Protein AF-A0A953LPZ4-F1 (afdb_monomer_lite)

pLDDT: mean 80.34, std 17.91, range [42.53, 96.94]

Foldseek 3Di:
DCVVVVCVDDPVSQLVDPPHPNVVPDDQVCVVPPPDAAEFEFEPQEPSDPDRVSSDDPPHHYHYDYPAYPVCCVPPPLNVVQVVCVVVVHDRPPPPPPVVVVVVVVVVVVVVVVVVD

Radius of gyration: 18.47 Å; chains: 1; bounding box: 42×17×60 Å

Secondary structure (DSSP, 8-state):
--TTTGGGTSHHHHHSSTT-HHHHTSPPHHHHSTT---EEEEETT-SSS-SGGGGPPTTSEEEEESS--TTHHHH-HHHHHHHHHHHTT----TTHHHHHHHHHHHHHHHHHHHT--

Structure (mmCIF, N/CA/C/O backbone):
data_AF-A0A953LPZ4-F1
#
_entry.id   AF-A0A953LPZ4-F1
#
loop_
_atom_site.group_PDB
_atom_site.id
_atom_site.type_symbol
_atom_site.label_atom_id
_atom_site.label_alt_id
_atom_site.label_comp_id
_atom_site.label_asym_id
_atom_site.label_entity_id
_atom_site.label_seq_id
_atom_site.pdbx_PDB_ins_code
_atom_site.Cartn_x
_atom_site.Cartn_y
_atom_site.Cartn_z
_atom_site.occupancy
_atom_site.B_iso_or_equiv
_atom_site.auth_seq_id
_atom_site.auth_comp_id
_atom_site.auth_asym_id
_atom_site.auth_atom_id
_atom_site.pdbx_PDB_model_num
ATOM 1 N N . THR A 1 1 ? 23.346 -0.758 -22.464 1.00 47.22 1 THR A N 1
ATOM 2 C CA . THR A 1 1 ? 23.365 -1.355 -21.104 1.00 47.22 1 THR A CA 1
ATOM 3 C C . THR A 1 1 ? 23.651 -0.352 -19.978 1.00 47.22 1 THR A C 1
ATOM 5 O O . THR A 1 1 ? 23.809 -0.774 -18.844 1.00 47.22 1 THR A O 1
ATOM 8 N N . ALA A 1 2 ? 23.685 0.967 -20.236 1.00 51.38 2 ALA A N 1
ATOM 9 C CA . ALA A 1 2 ? 23.965 1.993 -19.215 1.00 51.38 2 ALA A CA 1
ATOM 10 C C . ALA A 1 2 ? 22.699 2.596 -18.563 1.00 51.38 2 ALA A C 1
ATOM 12 O O . ALA A 1 2 ? 22.755 3.048 -17.424 1.00 51.38 2 ALA A O 1
ATOM 13 N N . LEU A 1 3 ? 21.541 2.537 -19.238 1.00 46.62 3 LEU A N 1
ATOM 14 C CA . LEU A 1 3 ? 20.278 3.101 -18.734 1.00 46.62 3 LEU A CA 1
ATOM 15 C C . LEU A 1 3 ? 19.748 2.411 -17.461 1.00 46.62 3 LEU A C 1
ATOM 17 O O . LEU A 1 3 ? 19.141 3.070 -16.626 1.00 46.62 3 LEU A O 1
ATOM 21 N N . LEU A 1 4 ? 20.027 1.116 -17.267 1.00 51.72 4 LEU A N 1
ATOM 22 C CA . LEU A 1 4 ? 19.645 0.396 -16.041 1.00 51.72 4 LEU A CA 1
ATOM 23 C C . LEU A 1 4 ? 20.582 0.665 -14.849 1.00 51.72 4 LEU A C 1
ATOM 25 O O . LEU A 1 4 ? 20.216 0.387 -13.710 1.00 51.72 4 LEU A O 1
ATOM 29 N N . GLY A 1 5 ? 21.790 1.189 -15.085 1.00 45.94 5 GLY A N 1
ATOM 30 C CA . GLY A 1 5 ? 22.778 1.413 -14.025 1.00 45.94 5 GLY A CA 1
ATOM 31 C C . GLY A 1 5 ? 22.382 2.547 -13.080 1.00 45.94 5 GLY A C 1
ATOM 32 O O . GLY A 1 5 ? 22.582 2.443 -11.872 1.00 45.94 5 GLY A O 1
ATOM 33 N N . TRP A 1 6 ? 21.755 3.608 -13.597 1.00 48.59 6 TRP A N 1
ATOM 34 C CA . TRP A 1 6 ? 21.416 4.782 -12.785 1.00 48.59 6 TRP A CA 1
ATOM 35 C C . TRP A 1 6 ? 20.355 4.495 -11.714 1.00 48.59 6 TRP A C 1
ATOM 37 O O . TRP A 1 6 ? 20.471 5.002 -10.597 1.00 48.59 6 TRP A O 1
ATOM 47 N N . PHE A 1 7 ? 19.399 3.605 -12.008 1.00 53.19 7 PHE A N 1
ATOM 48 C CA . PHE A 1 7 ? 18.410 3.127 -11.034 1.00 53.19 7 PHE A CA 1
ATOM 49 C C . PHE A 1 7 ? 19.055 2.436 -9.824 1.00 53.19 7 PHE A C 1
ATOM 51 O O . PHE A 1 7 ? 18.509 2.474 -8.727 1.00 53.19 7 PHE A O 1
ATOM 58 N N . ARG A 1 8 ? 20.242 1.833 -9.984 1.00 52.34 8 ARG A N 1
ATOM 59 C CA . ARG A 1 8 ? 20.867 1.001 -8.945 1.00 52.34 8 ARG A CA 1
ATOM 60 C C . ARG A 1 8 ? 21.794 1.759 -7.986 1.00 52.34 8 ARG A C 1
ATOM 62 O O . ARG A 1 8 ? 22.276 1.166 -7.023 1.00 52.34 8 ARG A O 1
ATOM 69 N N . HIS A 1 9 ? 22.073 3.043 -8.227 1.00 58.34 9 HIS A N 1
ATOM 70 C CA . HIS A 1 9 ? 23.171 3.747 -7.541 1.00 58.34 9 HIS A CA 1
ATOM 71 C C . HIS A 1 9 ? 22.783 5.019 -6.777 1.00 58.34 9 HIS A C 1
ATOM 73 O O . HIS A 1 9 ? 23.589 5.501 -5.970 1.00 58.34 9 HIS A O 1
ATOM 79 N N . GLY A 1 10 ? 21.560 5.527 -6.950 1.00 69.50 10 GLY A N 1
ATOM 80 C CA . GLY A 1 10 ? 21.066 6.650 -6.151 1.00 69.50 10 GLY A CA 1
ATOM 81 C C . GLY A 1 10 ? 20.986 6.287 -4.657 1.00 69.50 10 GLY A C 1
ATOM 82 O O . GLY A 1 10 ? 20.578 5.170 -4.330 1.00 69.50 10 GLY A O 1
ATOM 83 N N . PRO A 1 11 ? 21.376 7.186 -3.734 1.00 74.31 11 PRO A N 1
ATOM 84 C CA . PRO A 1 11 ? 21.360 6.909 -2.294 1.00 74.31 11 PRO A CA 1
ATOM 85 C C . PRO A 1 11 ? 19.966 6.506 -1.785 1.00 74.31 11 PRO A C 1
ATOM 87 O O . PRO A 1 11 ? 19.868 5.591 -0.975 1.00 74.31 11 PRO A O 1
ATOM 90 N N . VAL A 1 12 ? 18.900 7.087 -2.347 1.00 79.50 12 VAL A N 1
ATOM 91 C CA . VAL A 1 12 ? 17.502 6.752 -2.021 1.00 79.50 12 VAL A CA 1
ATOM 92 C C . VAL A 1 12 ? 17.153 5.302 -2.378 1.00 79.50 12 VAL A C 1
ATOM 94 O O . VAL A 1 12 ? 16.550 4.592 -1.583 1.00 79.50 12 VAL A O 1
ATOM 97 N N . TYR A 1 13 ? 17.576 4.809 -3.543 1.00 79.75 13 TYR A N 1
ATOM 98 C CA . TYR A 1 13 ? 17.283 3.428 -3.945 1.00 79.75 13 TYR A CA 1
ATOM 99 C C . TYR A 1 13 ? 18.013 2.402 -3.070 1.00 79.75 13 TYR A C 1
ATOM 101 O O . TYR A 1 13 ? 17.500 1.311 -2.843 1.00 79.75 13 TYR A O 1
ATOM 109 N N . ARG A 1 14 ? 19.191 2.755 -2.533 1.00 83.31 14 ARG A N 1
ATOM 110 C CA . ARG A 1 14 ? 19.921 1.896 -1.587 1.00 83.31 14 ARG A CA 1
ATOM 111 C C . ARG A 1 14 ? 19.234 1.815 -0.229 1.00 83.31 14 ARG A C 1
ATOM 113 O O . ARG A 1 14 ? 19.182 0.732 0.344 1.00 83.31 14 ARG A O 1
ATOM 120 N N . THR A 1 15 ? 18.684 2.921 0.272 1.00 89.56 15 THR A N 1
ATOM 121 C CA . THR A 1 15 ? 17.948 2.914 1.545 1.00 89.56 15 THR A CA 1
ATOM 122 C C . THR A 1 15 ? 16.584 2.249 1.418 1.00 89.56 15 THR A C 1
ATOM 124 O O . THR A 1 15 ? 16.139 1.638 2.376 1.00 89.56 15 THR A O 1
ATOM 127 N N . MET A 1 16 ? 15.944 2.304 0.249 1.00 89.75 16 MET A N 1
ATOM 128 C CA . MET A 1 16 ? 14.648 1.652 -0.001 1.00 89.75 16 MET A CA 1
ATOM 129 C C . MET A 1 16 ? 14.776 0.192 -0.465 1.00 89.75 16 MET A C 1
ATOM 131 O O . MET A 1 16 ? 13.771 -0.491 -0.647 1.00 89.75 16 MET A O 1
ATOM 135 N N . GLY A 1 17 ? 16.002 -0.298 -0.671 1.00 89.50 17 GLY A N 1
ATOM 136 C CA . GLY A 1 17 ? 16.250 -1.693 -1.011 1.00 89.50 17 GLY A CA 1
ATOM 137 C C . GLY A 1 17 ? 15.798 -2.628 0.108 1.00 89.50 17 GLY A C 1
ATOM 138 O O . GLY A 1 17 ? 15.958 -2.319 1.290 1.00 89.50 17 GLY A O 1
ATOM 139 N N . ARG A 1 18 ? 15.259 -3.791 -0.273 1.00 86.50 18 ARG A N 1
ATOM 140 C CA . ARG A 1 18 ? 14.874 -4.842 0.674 1.00 86.50 18 ARG A CA 1
ATOM 141 C C . ARG A 1 18 ? 16.027 -5.126 1.637 1.00 86.50 18 ARG A C 1
ATOM 143 O O . ARG A 1 18 ? 17.174 -5.243 1.209 1.00 86.50 18 ARG A O 1
ATOM 150 N N . ASP A 1 19 ? 15.698 -5.244 2.920 1.00 86.69 19 ASP A N 1
ATOM 151 C CA . ASP A 1 19 ? 16.649 -5.564 3.984 1.00 86.69 19 ASP A CA 1
ATOM 152 C C . ASP A 1 19 ? 17.777 -4.531 4.200 1.00 86.69 19 ASP A C 1
ATOM 154 O O . ASP A 1 19 ? 18.782 -4.846 4.843 1.00 86.69 19 ASP A O 1
ATOM 158 N N . SER A 1 20 ? 17.628 -3.295 3.706 1.00 92.12 20 SER A N 1
ATOM 159 C CA . SER A 1 20 ? 18.578 -2.219 4.002 1.00 92.12 20 SER A CA 1
ATOM 160 C C . SER A 1 20 ? 18.651 -1.934 5.509 1.00 92.12 20 SER A C 1
ATOM 162 O O . SER A 1 20 ? 17.670 -2.086 6.241 1.00 92.12 20 SER A O 1
ATOM 164 N N . GLU A 1 21 ? 19.810 -1.470 5.985 1.00 93.38 21 GLU A N 1
ATOM 165 C CA . GLU A 1 21 ? 19.976 -1.064 7.391 1.00 93.38 21 GLU A CA 1
ATOM 166 C C . GLU A 1 21 ? 18.973 0.017 7.796 1.00 93.38 21 GLU A C 1
ATOM 168 O O . GLU A 1 21 ? 18.449 -0.006 8.906 1.00 93.38 21 GLU A O 1
ATOM 173 N N . TYR A 1 22 ? 18.658 0.921 6.865 1.00 92.69 22 TYR A N 1
ATOM 174 C CA . TYR A 1 22 ? 17.660 1.957 7.073 1.00 92.69 22 TYR A CA 1
ATOM 175 C C . TYR A 1 22 ? 16.269 1.365 7.340 1.00 92.69 22 TYR A C 1
ATOM 177 O O . TYR A 1 22 ? 15.668 1.695 8.358 1.00 92.69 22 TYR A O 1
ATOM 185 N N . LEU A 1 23 ? 15.775 0.459 6.482 1.00 92.06 23 LEU A N 1
ATOM 186 C CA . LEU A 1 23 ? 14.452 -0.153 6.664 1.00 92.06 23 LEU A CA 1
ATOM 187 C C . LEU A 1 23 ? 14.393 -1.048 7.906 1.00 92.06 23 LEU A C 1
ATOM 189 O O . LEU A 1 23 ? 13.388 -1.036 8.610 1.00 92.06 23 LEU A O 1
ATOM 193 N N . ARG A 1 24 ? 15.469 -1.784 8.215 1.00 91.94 24 ARG A N 1
ATOM 194 C CA . ARG A 1 24 ? 15.552 -2.602 9.440 1.00 91.94 24 ARG A CA 1
ATOM 195 C C . ARG A 1 24 ? 15.541 -1.767 10.721 1.00 91.94 24 ARG A C 1
ATOM 197 O O . ARG A 1 24 ? 15.147 -2.275 11.764 1.00 91.94 24 ARG A O 1
ATOM 204 N N . GLY A 1 25 ? 15.997 -0.518 10.647 1.00 93.19 25 GLY A N 1
ATOM 205 C CA . GLY A 1 25 ? 15.986 0.421 11.765 1.00 93.19 25 GLY A CA 1
ATOM 206 C C . GLY A 1 25 ? 14.645 1.125 11.982 1.00 93.19 25 GLY A C 1
ATOM 207 O O . GLY A 1 25 ? 14.511 1.854 12.965 1.00 93.19 25 GLY A O 1
ATOM 208 N N . LEU A 1 26 ? 13.662 0.947 11.090 1.00 92.06 26 LEU A N 1
ATOM 209 C CA . LEU A 1 26 ? 12.349 1.564 11.255 1.00 92.06 26 LEU A CA 1
ATOM 210 C C . LEU A 1 26 ? 11.576 0.895 12.403 1.00 92.06 26 LEU A C 1
ATOM 212 O O . LEU A 1 26 ? 11.561 -0.333 12.507 1.00 92.06 26 LEU A O 1
ATOM 216 N N . PRO A 1 27 ? 10.896 1.677 13.258 1.00 93.75 27 PRO A N 1
ATOM 217 C CA . PRO A 1 27 ? 10.015 1.111 14.267 1.00 93.75 27 PRO A CA 1
ATOM 218 C C . PRO A 1 27 ? 8.811 0.434 13.604 1.00 93.75 27 PRO A C 1
ATOM 220 O O . PRO A 1 27 ? 8.339 0.855 12.545 1.00 93.75 27 PRO A O 1
ATOM 223 N N . ALA A 1 28 ? 8.271 -0.592 14.260 1.00 90.69 28 ALA A N 1
ATOM 224 C CA . ALA A 1 28 ? 7.017 -1.203 13.836 1.00 90.69 28 ALA A CA 1
ATOM 225 C C . ALA A 1 28 ? 5.890 -0.156 13.806 1.00 90.69 28 ALA A C 1
ATOM 227 O O . ALA A 1 28 ? 5.766 0.652 14.730 1.00 90.69 28 ALA A O 1
ATOM 228 N N . LEU A 1 29 ? 5.025 -0.201 12.787 1.00 90.06 29 LEU A N 1
ATOM 229 C CA . LEU A 1 29 ? 3.931 0.768 12.646 1.00 90.06 29 LEU A CA 1
ATOM 230 C C . LEU A 1 29 ? 2.999 0.772 13.868 1.00 90.06 29 LEU A C 1
ATOM 232 O O . LEU A 1 29 ? 2.582 1.836 14.314 1.00 90.06 29 LEU A O 1
ATOM 236 N N . ALA A 1 30 ? 2.750 -0.397 14.465 1.00 90.19 30 ALA A N 1
ATOM 237 C CA . ALA A 1 30 ? 1.947 -0.528 15.682 1.00 90.19 30 ALA A CA 1
ATOM 238 C C . ALA A 1 30 ? 2.527 0.241 16.886 1.00 90.19 30 ALA A C 1
ATOM 240 O O . ALA A 1 30 ? 1.774 0.664 17.758 1.00 90.19 30 ALA A O 1
ATOM 241 N N . ALA A 1 31 ? 3.849 0.449 16.934 1.00 91.75 31 ALA A N 1
ATOM 242 C CA . ALA A 1 31 ? 4.480 1.268 17.968 1.00 91.75 31 ALA A CA 1
ATOM 243 C C . ALA A 1 31 ? 4.313 2.774 17.702 1.00 91.75 31 ALA A C 1
ATOM 245 O O . ALA A 1 31 ? 4.283 3.560 18.645 1.00 91.75 31 ALA A O 1
ATOM 246 N N . LEU A 1 32 ? 4.201 3.178 16.432 1.00 92.12 32 LEU A N 1
ATOM 247 C CA . LEU A 1 32 ? 4.001 4.574 16.030 1.00 92.12 32 LEU A CA 1
ATOM 248 C C . LEU A 1 32 ? 2.536 5.017 16.123 1.00 92.12 32 LEU A C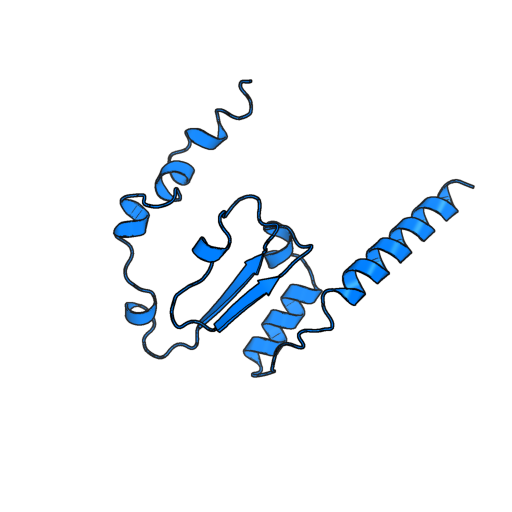 1
ATOM 250 O O . LEU A 1 32 ? 2.263 6.171 16.442 1.00 92.12 32 LEU A O 1
ATOM 254 N N . ALA A 1 33 ? 1.606 4.112 15.824 1.00 90.50 33 ALA A N 1
ATOM 255 C CA . ALA A 1 33 ? 0.173 4.377 15.778 1.00 90.50 33 ALA A CA 1
ATOM 256 C C . ALA A 1 33 ? -0.597 3.269 16.521 1.00 90.50 33 ALA A C 1
ATOM 258 O O . ALA A 1 33 ? -1.260 2.438 15.894 1.00 90.50 33 ALA A O 1
ATOM 259 N N . PRO A 1 34 ? -0.489 3.210 17.861 1.00 90.44 34 PRO A N 1
ATOM 260 C CA . PRO A 1 34 ? -1.153 2.177 18.642 1.00 90.44 34 PRO A CA 1
ATOM 261 C C . PRO A 1 34 ? -2.676 2.281 18.496 1.00 90.44 34 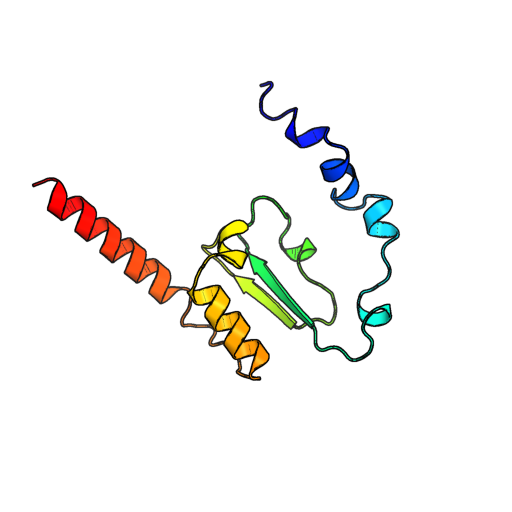PRO A C 1
ATOM 263 O O . PRO A 1 34 ? -3.256 3.350 18.670 1.00 90.44 34 PRO A O 1
ATOM 266 N N . GLY A 1 35 ? -3.321 1.155 18.183 1.00 88.50 35 GLY A N 1
ATOM 267 C CA . GLY A 1 35 ? -4.776 1.066 18.019 1.00 88.50 35 GLY A CA 1
ATOM 268 C C . GLY A 1 35 ? -5.316 1.566 16.676 1.00 88.50 35 GLY A C 1
ATOM 269 O O . GLY A 1 35 ? -6.527 1.536 16.482 1.00 88.50 35 GLY A O 1
ATOM 270 N N . ALA A 1 36 ? -4.458 2.004 15.750 1.00 91.19 36 ALA A N 1
ATOM 271 C CA . ALA A 1 36 ? -4.896 2.362 14.407 1.00 91.19 36 ALA A CA 1
ATOM 272 C C . ALA A 1 36 ? -5.293 1.115 13.604 1.00 91.19 36 ALA A C 1
ATOM 274 O O . ALA A 1 36 ? -4.557 0.126 13.563 1.00 91.19 36 ALA A O 1
ATOM 275 N N . GLU A 1 37 ? -6.427 1.190 12.912 1.00 91.56 37 GLU A N 1
ATOM 276 C CA . GLU A 1 37 ? -6.785 0.210 11.893 1.00 91.56 37 GLU A CA 1
ATOM 277 C C . GLU A 1 37 ? -5.970 0.480 10.630 1.00 91.56 37 GLU A C 1
ATOM 279 O O . GLU A 1 37 ? -6.035 1.556 10.035 1.00 91.56 37 GLU A O 1
ATOM 284 N N . VAL A 1 38 ? -5.164 -0.500 10.225 1.00 93.50 38 VAL A N 1
ATOM 285 C CA . VAL A 1 38 ? -4.267 -0.365 9.077 1.00 93.50 38 VAL A CA 1
ATOM 286 C C . VAL A 1 38 ? -4.782 -1.222 7.935 1.00 93.50 38 VAL A C 1
ATOM 288 O O . VAL A 1 38 ? -5.003 -2.420 8.100 1.00 93.50 38 VAL A O 1
ATOM 291 N N . THR A 1 39 ? -4.904 -0.618 6.754 1.00 94.56 39 THR A N 1
ATOM 292 C CA . THR A 1 39 ? -5.109 -1.335 5.494 1.00 94.56 39 THR A CA 1
ATOM 293 C C . THR A 1 39 ? -3.916 -1.098 4.575 1.00 94.56 39 THR A C 1
ATOM 295 O O . THR A 1 39 ? -3.500 0.037 4.367 1.00 94.56 39 THR A O 1
ATOM 298 N N . THR A 1 40 ? -3.372 -2.172 4.008 1.00 95.56 40 THR A N 1
ATOM 299 C CA . THR A 1 40 ? -2.337 -2.126 2.969 1.00 95.56 40 THR A CA 1
ATOM 300 C C . THR A 1 40 ? -2.940 -2.556 1.640 1.00 95.56 40 THR A C 1
ATOM 302 O O . THR A 1 40 ? -3.511 -3.643 1.532 1.00 95.56 40 THR A O 1
ATOM 305 N N . ILE A 1 41 ? -2.823 -1.694 0.632 1.00 95.81 41 ILE A N 1
ATOM 306 C CA . ILE A 1 41 ? -3.276 -1.959 -0.733 1.00 95.81 41 ILE A CA 1
ATOM 307 C C . ILE A 1 41 ? -2.031 -2.083 -1.604 1.00 95.81 41 ILE A C 1
ATOM 309 O O . ILE A 1 41 ? -1.225 -1.157 -1.671 1.00 95.81 41 ILE A O 1
ATOM 313 N N . ALA A 1 42 ? -1.870 -3.229 -2.252 1.00 96.94 42 ALA A N 1
ATOM 314 C CA . ALA A 1 42 ? -0.724 -3.535 -3.095 1.00 96.94 42 ALA A CA 1
ATOM 315 C C . ALA A 1 42 ? -1.184 -4.032 -4.465 1.00 96.94 42 ALA A C 1
ATOM 317 O O . ALA A 1 42 ? -2.328 -4.460 -4.629 1.00 96.94 42 ALA A O 1
ATOM 318 N N . SER A 1 43 ? -0.283 -4.019 -5.446 1.00 96.38 43 SER A N 1
ATOM 319 C CA . SER A 1 43 ? -0.545 -4.604 -6.758 1.00 96.38 43 SER A CA 1
ATOM 320 C C . SER A 1 43 ? 0.365 -5.789 -7.049 1.00 96.38 43 SER A C 1
ATOM 322 O O . SER A 1 43 ? 1.576 -5.725 -6.846 1.00 96.38 43 SER A O 1
ATOM 324 N N . ALA A 1 44 ? -0.213 -6.850 -7.612 1.00 95.69 44 ALA A N 1
ATOM 325 C CA . ALA A 1 44 ? 0.529 -7.971 -8.178 1.00 95.69 44 ALA A CA 1
ATOM 326 C C . ALA A 1 44 ? 1.353 -7.580 -9.422 1.00 95.69 44 ALA A C 1
ATOM 328 O O . ALA A 1 44 ? 2.298 -8.282 -9.773 1.00 95.69 44 ALA A O 1
ATOM 329 N N . HIS A 1 45 ? 1.013 -6.467 -10.080 1.00 95.19 45 HIS A N 1
ATOM 330 C CA . HIS A 1 45 ? 1.728 -5.924 -11.241 1.00 95.19 45 HIS A CA 1
ATOM 331 C C . HIS A 1 45 ? 2.552 -4.670 -10.895 1.00 95.19 45 HIS A C 1
ATOM 333 O O . HIS A 1 45 ? 2.881 -3.869 -11.773 1.00 95.19 45 HIS A O 1
ATOM 339 N N . ASP A 1 46 ? 2.889 -4.478 -9.616 1.00 94.88 46 ASP A N 1
ATOM 340 C CA . ASP A 1 46 ? 3.843 -3.454 -9.201 1.00 94.88 46 ASP A CA 1
ATOM 341 C C . ASP A 1 46 ? 5.262 -3.823 -9.678 1.00 94.88 46 ASP A C 1
ATOM 343 O O . ASP A 1 46 ? 5.803 -4.875 -9.337 1.00 94.88 46 ASP A O 1
ATOM 347 N N . LEU A 1 47 ? 5.862 -2.952 -10.495 1.00 92.50 47 LEU A N 1
ATOM 348 C CA . LEU A 1 47 ? 7.216 -3.126 -11.034 1.00 92.50 47 LEU A CA 1
ATOM 349 C C . LEU A 1 47 ? 8.292 -2.383 -10.222 1.00 92.50 47 LEU A C 1
ATOM 351 O O . LEU A 1 47 ? 9.471 -2.458 -10.568 1.00 92.50 47 LEU A O 1
ATOM 355 N N . LEU A 1 48 ? 7.906 -1.651 -9.173 1.00 92.62 48 LEU A N 1
ATOM 356 C CA . LEU A 1 48 ? 8.805 -0.903 -8.292 1.00 92.62 48 LEU A CA 1
ATOM 357 C C . LEU A 1 48 ? 8.985 -1.595 -6.939 1.00 92.62 48 LEU A C 1
ATOM 359 O O . LEU A 1 48 ? 10.105 -1.655 -6.432 1.00 92.62 48 LEU A O 1
ATOM 363 N N . VAL A 1 49 ? 7.907 -2.135 -6.367 1.00 93.00 49 VAL A N 1
ATOM 364 C CA . VAL A 1 49 ? 7.927 -2.852 -5.086 1.00 93.00 49 VAL A CA 1
ATOM 365 C C . VAL A 1 49 ? 7.641 -4.330 -5.326 1.00 93.00 49 VAL A C 1
ATOM 367 O O . VAL A 1 49 ? 6.505 -4.733 -5.558 1.00 93.00 49 VAL A O 1
ATOM 370 N N . TYR A 1 50 ? 8.688 -5.154 -5.260 1.00 89.38 50 TYR A N 1
ATOM 371 C CA . TYR A 1 50 ? 8.601 -6.587 -5.536 1.00 89.38 50 TYR A CA 1
ATOM 372 C C . TYR A 1 50 ? 9.476 -7.411 -4.571 1.00 89.38 50 TYR A C 1
ATOM 374 O O . TYR A 1 50 ? 10.618 -7.022 -4.304 1.00 89.38 50 TYR A O 1
ATOM 382 N N . PRO A 1 51 ? 9.005 -8.579 -4.081 1.00 91.94 51 PRO A N 1
ATOM 383 C CA . PRO A 1 51 ? 7.695 -9.200 -4.336 1.00 91.94 51 PRO A CA 1
ATOM 384 C C . PRO A 1 51 ? 6.537 -8.470 -3.639 1.00 91.94 51 PRO A C 1
ATOM 386 O O . PRO A 1 51 ? 6.759 -7.802 -2.635 1.00 91.94 51 PRO A O 1
ATOM 389 N N . VAL A 1 52 ? 5.299 -8.646 -4.125 1.00 94.19 52 VAL A N 1
ATOM 390 C CA . VAL A 1 52 ? 4.085 -7.987 -3.581 1.00 94.19 52 VAL A CA 1
ATOM 391 C C . VAL A 1 52 ? 3.923 -8.166 -2.066 1.00 94.19 52 VAL A C 1
ATOM 393 O O . VAL A 1 52 ? 3.473 -7.260 -1.375 1.00 94.19 52 VAL A O 1
ATOM 396 N N . ALA A 1 53 ? 4.382 -9.299 -1.523 1.00 92.44 53 ALA A N 1
ATOM 397 C CA . ALA A 1 53 ? 4.383 -9.568 -0.088 1.00 92.44 53 ALA A CA 1
ATOM 398 C C . ALA A 1 53 ? 5.154 -8.514 0.732 1.00 92.44 53 ALA A C 1
ATOM 400 O O . ALA A 1 53 ? 4.819 -8.283 1.886 1.00 92.44 53 ALA A O 1
ATOM 401 N N . CYS A 1 54 ? 6.154 -7.843 0.148 1.00 92.69 54 CYS A N 1
ATOM 402 C CA . CYS A 1 54 ? 6.898 -6.770 0.810 1.00 92.69 54 CYS A CA 1
ATOM 403 C C . CYS A 1 54 ? 6.093 -5.469 0.965 1.00 92.69 54 CYS A C 1
ATOM 405 O O . CYS A 1 54 ? 6.498 -4.612 1.743 1.00 92.69 54 CYS A O 1
ATOM 407 N N . ALA A 1 55 ? 4.985 -5.306 0.238 1.00 94.19 55 ALA A N 1
ATOM 408 C CA . ALA A 1 55 ? 4.095 -4.153 0.364 1.00 94.19 55 ALA A CA 1
ATOM 409 C C . ALA A 1 55 ? 3.022 -4.341 1.455 1.00 94.19 55 ALA A C 1
ATOM 411 O O . ALA A 1 55 ? 2.319 -3.392 1.800 1.00 94.19 55 ALA A O 1
ATOM 412 N N . HIS A 1 56 ? 2.888 -5.554 1.998 1.00 94.94 56 HIS A N 1
ATOM 413 C CA . HIS A 1 56 ? 1.912 -5.866 3.032 1.00 94.94 56 HIS A CA 1
ATOM 414 C C . HIS A 1 56 ? 2.525 -5.825 4.430 1.00 94.94 56 HIS A C 1
ATOM 416 O O . HIS A 1 56 ? 3.652 -6.261 4.658 1.00 94.94 56 HIS A O 1
ATOM 422 N N . LEU A 1 57 ? 1.737 -5.318 5.376 1.00 92.56 57 LEU A N 1
ATOM 423 C CA . LEU A 1 57 ? 2.084 -5.283 6.789 1.00 92.56 57 LEU A CA 1
ATOM 424 C C . LEU A 1 57 ? 1.364 -6.416 7.524 1.00 92.56 57 LEU A C 1
ATOM 426 O O . LEU A 1 57 ? 0.161 -6.622 7.344 1.00 92.56 57 LEU A O 1
ATOM 430 N N . GLU A 1 58 ? 2.093 -7.145 8.363 1.00 89.50 58 GLU A N 1
ATOM 431 C CA . GLU A 1 58 ? 1.513 -8.173 9.228 1.00 89.50 58 GLU A CA 1
ATOM 432 C C . GLU A 1 58 ? 0.500 -7.559 10.209 1.00 89.50 58 GLU A C 1
ATOM 434 O O . GLU A 1 58 ? 0.735 -6.494 10.778 1.00 89.50 58 GLU A O 1
ATOM 439 N N . GL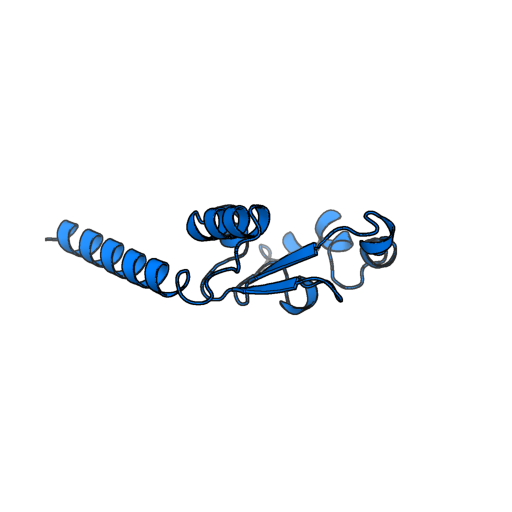Y A 1 59 ? -0.652 -8.212 10.379 1.00 89.75 59 GLY A N 1
ATOM 440 C CA . GLY A 1 59 ? -1.739 -7.736 11.244 1.00 89.75 59 GLY A CA 1
ATOM 441 C C . GLY A 1 59 ? -2.602 -6.611 10.658 1.00 89.75 59 GLY A C 1
ATOM 442 O O . GLY A 1 59 ? -3.641 -6.295 11.230 1.00 89.75 59 GLY A O 1
ATOM 443 N N . ALA A 1 60 ? -2.226 -6.035 9.514 1.00 93.50 60 ALA A N 1
ATOM 444 C CA . ALA A 1 60 ? -3.079 -5.114 8.767 1.00 93.50 60 ALA A CA 1
ATOM 445 C C . ALA A 1 60 ? -4.117 -5.873 7.924 1.00 93.50 60 ALA A C 1
ATOM 447 O O . ALA A 1 60 ? -3.911 -7.026 7.539 1.00 93.50 60 ALA A O 1
ATOM 448 N N . ARG A 1 61 ? -5.198 -5.192 7.532 1.00 93.69 61 ARG A N 1
ATOM 449 C CA . ARG A 1 61 ? -6.029 -5.630 6.407 1.00 93.69 61 ARG A CA 1
ATOM 450 C C . ARG A 1 61 ? -5.189 -5.564 5.129 1.00 93.69 61 ARG A C 1
ATOM 452 O O . ARG A 1 61 ? -4.564 -4.543 4.848 1.00 93.69 61 ARG A O 1
ATOM 459 N N . GLN A 1 62 ? -5.163 -6.636 4.345 1.00 95.25 62 GLN A N 1
ATOM 460 C CA . GLN A 1 62 ? -4.340 -6.729 3.135 1.00 95.25 62 GLN A CA 1
ATOM 461 C C . GLN A 1 62 ? -5.235 -6.868 1.904 1.00 95.25 62 GLN A C 1
ATOM 463 O O . GLN A 1 62 ? -6.071 -7.765 1.839 1.00 95.25 62 GLN A O 1
ATOM 468 N N . ILE A 1 63 ? -5.074 -5.966 0.936 1.00 95.06 63 ILE A N 1
ATOM 469 C CA . ILE A 1 63 ? -5.797 -5.986 -0.339 1.00 95.06 63 ILE A CA 1
ATOM 470 C C . ILE A 1 63 ? -4.766 -6.045 -1.461 1.00 95.06 63 ILE A C 1
ATOM 472 O O . ILE A 1 63 ? -3.980 -5.116 -1.637 1.00 95.06 63 ILE A O 1
ATOM 476 N N . THR A 1 64 ? -4.786 -7.121 -2.241 1.00 96.56 64 THR A N 1
ATOM 477 C CA . THR A 1 64 ? -3.964 -7.241 -3.448 1.00 96.56 64 THR A CA 1
ATOM 478 C C . THR A 1 64 ? -4.830 -7.030 -4.681 1.00 96.56 64 THR A C 1
ATOM 480 O O . THR A 1 64 ? -5.857 -7.683 -4.853 1.00 96.56 64 THR A O 1
ATOM 483 N N . LEU A 1 65 ? -4.402 -6.119 -5.546 1.00 94.75 65 LEU A N 1
ATOM 484 C CA . LEU A 1 65 ? -5.048 -5.804 -6.810 1.00 94.75 65 LEU A CA 1
ATOM 485 C C . LEU A 1 65 ? -4.276 -6.428 -7.974 1.00 94.75 65 LEU A C 1
ATOM 487 O O . LEU A 1 65 ? -3.063 -6.634 -7.908 1.00 94.75 65 LEU A O 1
ATOM 491 N N . VAL A 1 66 ? -4.992 -6.711 -9.056 1.00 93.88 66 VAL A N 1
ATOM 492 C CA . VAL A 1 66 ? -4.446 -7.246 -10.308 1.00 93.88 66 VAL A CA 1
ATOM 493 C C . VAL A 1 66 ? -4.804 -6.276 -11.431 1.00 93.88 66 VAL A C 1
ATOM 495 O O . VAL A 1 66 ? -5.801 -5.568 -11.351 1.00 93.88 66 VAL A O 1
ATOM 498 N N . GLY A 1 67 ? -3.967 -6.210 -12.463 1.00 92.00 67 GLY A N 1
ATOM 499 C CA . GLY A 1 67 ? -4.203 -5.367 -13.643 1.00 92.00 67 GLY A CA 1
ATOM 500 C C . GLY A 1 67 ? -3.758 -3.909 -13.499 1.00 92.00 67 GLY A C 1
ATOM 501 O O . GLY A 1 67 ? -3.787 -3.179 -14.481 1.00 92.00 67 GLY A O 1
ATOM 502 N N . ILE A 1 68 ? -3.280 -3.492 -12.322 1.00 94.25 68 ILE A N 1
ATOM 503 C CA . ILE A 1 68 ? -2.904 -2.100 -12.048 1.00 94.25 68 ILE A CA 1
ATOM 504 C C . ILE A 1 68 ? -1.406 -1.943 -11.773 1.00 94.25 68 ILE A C 1
ATOM 506 O O . ILE A 1 68 ? -0.821 -2.731 -11.044 1.00 94.25 68 ILE A O 1
ATOM 510 N N . GLY A 1 69 ? -0.750 -0.938 -12.348 1.00 95.00 69 GLY A N 1
ATOM 511 C CA . GLY A 1 69 ? 0.653 -0.640 -12.031 1.00 95.00 69 GLY A CA 1
ATOM 512 C C . GLY A 1 69 ? 0.805 0.136 -10.718 1.00 95.00 69 GLY A C 1
ATOM 513 O O . GLY A 1 69 ? -0.174 0.647 -10.178 1.00 95.00 69 GLY A O 1
ATOM 514 N N . HIS A 1 70 ? 2.047 0.306 -10.251 1.00 95.94 70 HIS A N 1
ATOM 515 C CA . HIS A 1 70 ? 2.369 1.071 -9.034 1.00 95.94 70 HIS A CA 1
ATOM 516 C C . HIS A 1 70 ? 1.696 2.451 -8.994 1.00 95.94 70 HIS A C 1
ATOM 518 O O . HIS A 1 70 ? 1.003 2.787 -8.042 1.00 95.94 70 HIS A O 1
ATOM 524 N N . LEU A 1 71 ? 1.862 3.243 -10.059 1.00 96.56 71 LEU A N 1
ATOM 525 C CA . LEU A 1 71 ? 1.278 4.585 -10.130 1.00 96.56 71 LEU A CA 1
ATOM 526 C C . LEU A 1 71 ? -0.251 4.549 -10.189 1.00 96.56 71 LEU A C 1
ATOM 528 O O . LEU A 1 71 ? -0.895 5.447 -9.658 1.00 96.56 71 LEU A O 1
ATOM 532 N N . GLY A 1 72 ? -0.826 3.492 -10.769 1.00 95.81 72 GLY A N 1
ATOM 533 C CA . GLY A 1 72 ? -2.272 3.306 -10.806 1.00 95.81 72 GLY A CA 1
ATOM 534 C C . GLY A 1 72 ? -2.878 3.176 -9.409 1.00 95.81 72 GLY A C 1
ATOM 535 O O . GLY A 1 72 ? -3.962 3.698 -9.186 1.00 95.81 72 GLY A O 1
ATOM 536 N N . LEU A 1 73 ? -2.159 2.600 -8.434 1.00 95.62 73 LEU A N 1
ATOM 537 C CA . LEU A 1 73 ? -2.614 2.564 -7.035 1.00 95.62 73 LEU A CA 1
ATOM 538 C C . LEU A 1 73 ? -2.893 3.965 -6.462 1.00 95.62 73 LEU A C 1
ATOM 540 O O . LEU A 1 73 ? -3.708 4.098 -5.555 1.00 95.62 73 LEU A O 1
ATOM 544 N N . LEU A 1 74 ? -2.223 4.999 -6.982 1.00 94.69 74 LEU A N 1
ATOM 545 C CA . LEU A 1 74 ? -2.394 6.387 -6.556 1.00 94.69 74 LEU A CA 1
ATOM 546 C C . LEU A 1 74 ? -3.373 7.166 -7.449 1.00 94.69 74 LEU A C 1
ATOM 548 O O . LEU A 1 74 ? -4.119 8.018 -6.962 1.00 94.69 74 LEU A O 1
ATOM 552 N N . THR A 1 75 ? -3.339 6.927 -8.761 1.00 95.81 75 THR A N 1
ATOM 553 C CA . THR A 1 75 ? -4.003 7.797 -9.744 1.00 95.81 75 THR A CA 1
ATOM 554 C C . THR A 1 75 ? -5.305 7.245 -10.304 1.00 95.81 75 THR A C 1
ATOM 556 O O . THR A 1 75 ? -6.094 8.020 -10.843 1.00 95.81 75 THR A O 1
ATOM 559 N N . ASP A 1 76 ? -5.548 5.939 -10.206 1.00 95.38 76 ASP A N 1
ATOM 560 C CA . ASP A 1 76 ? -6.762 5.339 -10.741 1.00 95.38 76 ASP A CA 1
ATOM 561 C C . ASP A 1 76 ? -7.978 5.711 -9.882 1.00 95.38 76 ASP A C 1
ATOM 563 O O . ASP A 1 76 ? -8.006 5.525 -8.661 1.00 95.38 76 ASP A O 1
ATOM 567 N N . ARG A 1 77 ? -9.012 6.246 -10.537 1.00 95.12 77 ARG A N 1
ATOM 568 C CA . ARG A 1 77 ? -10.218 6.741 -9.868 1.00 95.12 77 ARG A CA 1
ATOM 569 C C . ARG A 1 77 ? -10.985 5.636 -9.140 1.00 95.12 77 ARG A C 1
ATOM 571 O O . ARG A 1 77 ? -11.562 5.909 -8.092 1.00 95.12 77 ARG A O 1
ATOM 578 N N . ALA A 1 78 ? -11.014 4.415 -9.673 1.00 91.81 78 ALA A N 1
ATOM 579 C CA . ALA A 1 78 ? -11.683 3.299 -9.012 1.00 91.81 78 ALA A CA 1
ATOM 580 C C . ALA A 1 78 ? -10.955 2.923 -7.714 1.00 91.81 78 ALA A C 1
ATOM 582 O O . ALA A 1 78 ? -11.596 2.590 -6.718 1.00 91.81 78 ALA A O 1
ATOM 583 N N . ILE A 1 79 ? -9.625 3.055 -7.683 1.00 94.12 79 ILE A N 1
ATOM 584 C CA . ILE A 1 79 ? -8.848 2.841 -6.456 1.00 94.12 79 ILE A CA 1
ATOM 585 C C . ILE A 1 79 ? -9.086 3.954 -5.444 1.00 94.12 79 ILE A C 1
ATOM 587 O O . ILE A 1 79 ? -9.302 3.666 -4.270 1.00 94.12 79 ILE A O 1
ATOM 591 N N . GLN A 1 80 ? -9.123 5.208 -5.890 1.00 94.62 80 GLN A N 1
ATOM 592 C CA . GLN A 1 80 ? -9.459 6.337 -5.019 1.00 94.62 80 GLN A CA 1
ATOM 593 C C . GLN A 1 80 ? -10.852 6.181 -4.397 1.00 94.62 80 GLN A C 1
ATOM 595 O O . GLN A 1 80 ? -11.005 6.398 -3.196 1.00 94.62 80 GLN A O 1
ATOM 600 N N . GLN A 1 81 ? -11.843 5.740 -5.179 1.00 93.44 81 GLN A N 1
ATOM 601 C CA . GLN A 1 81 ? -13.181 5.449 -4.662 1.00 93.44 81 GLN A CA 1
ATOM 602 C C . GLN A 1 81 ? -13.145 4.319 -3.632 1.00 93.44 81 GLN A C 1
ATOM 604 O O . GLN A 1 81 ? -13.681 4.468 -2.542 1.00 93.44 81 GLN A O 1
ATOM 609 N N . ARG A 1 82 ? -12.430 3.228 -3.923 1.00 91.06 82 ARG A N 1
ATOM 610 C CA . ARG A 1 82 ? -12.281 2.112 -2.981 1.00 91.06 82 ARG A CA 1
ATOM 611 C C . ARG A 1 82 ? -11.635 2.541 -1.662 1.00 91.06 82 ARG A C 1
ATOM 613 O O . ARG A 1 82 ? -11.996 2.021 -0.613 1.00 91.06 82 ARG A O 1
ATOM 620 N N . VAL A 1 83 ? -10.680 3.471 -1.698 1.00 94.19 83 VAL A N 1
ATOM 621 C CA . VAL A 1 83 ? -10.084 4.055 -0.485 1.00 94.19 83 VAL A CA 1
ATOM 622 C C . VAL A 1 83 ? -11.103 4.899 0.282 1.00 94.19 83 VAL A C 1
ATOM 624 O O . VAL A 1 83 ? -11.152 4.792 1.504 1.00 94.19 83 VAL A O 1
ATOM 627 N N . ALA A 1 84 ? -11.927 5.697 -0.401 1.00 94.38 84 ALA A N 1
ATOM 628 C CA . ALA A 1 84 ? -13.001 6.451 0.246 1.00 94.38 84 ALA A CA 1
ATOM 629 C C . ALA A 1 84 ? -14.001 5.516 0.947 1.00 94.38 84 ALA A C 1
ATOM 631 O O . ALA A 1 84 ? -14.275 5.703 2.129 1.00 94.38 84 ALA A O 1
ATOM 632 N N . ASP A 1 85 ? -14.434 4.449 0.270 1.00 91.56 85 ASP A N 1
ATOM 633 C CA . ASP A 1 85 ? -15.359 3.461 0.835 1.00 91.56 85 ASP A CA 1
ATOM 634 C C . ASP A 1 85 ? -14.771 2.799 2.097 1.00 91.56 85 ASP A C 1
ATOM 636 O O . ASP A 1 85 ? -15.462 2.633 3.101 1.00 91.56 85 ASP A O 1
ATOM 640 N N . LEU A 1 86 ? -13.471 2.469 2.081 1.00 90.75 86 LEU A N 1
ATOM 641 C CA . LEU A 1 86 ? -12.765 1.918 3.244 1.00 90.75 86 LEU A CA 1
ATOM 642 C C . LEU A 1 86 ? -12.747 2.887 4.433 1.00 90.75 86 LEU A C 1
ATOM 644 O O . LEU A 1 86 ? -12.881 2.449 5.574 1.00 90.75 86 LEU A O 1
ATOM 648 N N . LEU A 1 87 ? -12.574 4.187 4.181 1.00 90.94 87 LEU A N 1
ATOM 649 C CA . LEU A 1 87 ? -12.567 5.215 5.227 1.00 90.94 87 LEU A CA 1
ATOM 650 C C . LEU A 1 87 ? -13.959 5.447 5.826 1.00 90.94 87 LEU A C 1
ATOM 652 O O . LEU A 1 87 ? -14.067 5.794 7.000 1.00 90.94 87 LEU A O 1
ATOM 656 N N . GLU A 1 88 ? -15.015 5.233 5.045 1.00 92.12 88 GLU A N 1
ATOM 657 C CA . GLU A 1 88 ? -16.407 5.315 5.499 1.00 92.12 88 GLU A CA 1
ATOM 658 C C . GLU A 1 88 ? -16.869 4.053 6.259 1.00 92.12 88 GLU A C 1
ATOM 660 O O . GLU A 1 88 ? -17.987 4.013 6.774 1.00 92.12 88 GLU A O 1
ATOM 665 N N . GLY A 1 89 ? -16.012 3.030 6.372 1.00 81.50 89 GLY A N 1
ATOM 666 C CA . GLY A 1 89 ? -16.328 1.753 7.021 1.00 81.50 89 GLY A CA 1
ATOM 667 C C . GLY A 1 89 ? -17.046 0.754 6.108 1.00 81.50 89 GLY A C 1
ATOM 668 O O . GLY A 1 89 ? -17.589 -0.242 6.587 1.00 81.50 89 GLY A O 1
ATOM 669 N N . GLY A 1 90 ? -17.061 1.006 4.797 1.00 67.62 90 GLY A N 1
ATOM 670 C CA . GLY A 1 90 ? -17.575 0.082 3.795 1.00 67.62 90 GLY A CA 1
ATOM 671 C C . GLY A 1 90 ? -16.670 -1.140 3.616 1.00 67.62 90 GLY A C 1
ATOM 672 O O . GLY A 1 90 ? -15.439 -1.053 3.603 1.00 67.62 90 GLY A O 1
ATOM 673 N N . GLU A 1 91 ? -17.284 -2.310 3.441 1.00 60.72 91 GLU A N 1
ATOM 674 C CA . GLU A 1 91 ? -16.574 -3.483 2.934 1.00 60.72 91 GLU A CA 1
ATOM 675 C C . GLU A 1 91 ? -16.219 -3.234 1.454 1.00 60.72 91 GLU A C 1
ATOM 677 O O . GLU A 1 91 ? -17.100 -2.898 0.662 1.00 60.72 91 GLU A O 1
ATOM 682 N N . PRO A 1 92 ? -14.947 -3.383 1.047 1.00 55.38 92 PRO A N 1
ATOM 683 C CA . PRO A 1 92 ? -14.526 -3.154 -0.315 1.00 55.38 92 PRO A CA 1
ATOM 684 C C . PRO A 1 92 ? -15.132 -4.245 -1.196 1.00 55.38 92 PRO A C 1
ATOM 686 O O . PRO A 1 92 ? -14.780 -5.418 -1.067 1.00 55.38 92 PRO A O 1
ATOM 689 N N . ASP A 1 93 ? -16.018 -3.852 -2.108 1.00 54.72 93 ASP A N 1
ATOM 690 C CA . ASP A 1 93 ? -16.646 -4.760 -3.064 1.00 54.72 93 ASP A CA 1
ATOM 691 C C . ASP A 1 93 ? -15.556 -5.415 -3.934 1.00 54.72 93 ASP A C 1
ATOM 693 O O . ASP A 1 93 ? -14.932 -4.789 -4.799 1.00 54.72 93 ASP A O 1
ATOM 697 N N . SER A 1 94 ? -15.267 -6.688 -3.657 1.00 51.34 94 SER A N 1
ATOM 698 C CA . SER A 1 94 ? -14.212 -7.480 -4.298 1.00 51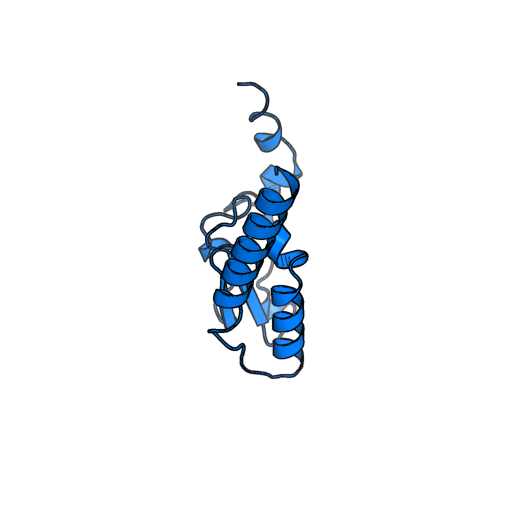.34 94 SER A CA 1
ATOM 699 C C . SER A 1 94 ? -14.378 -7.587 -5.817 1.00 51.34 94 SER A C 1
ATOM 701 O O . SER A 1 94 ? -13.416 -7.936 -6.497 1.00 51.34 94 SER A O 1
ATOM 703 N N . ALA A 1 95 ? -15.572 -7.302 -6.346 1.00 46.34 95 ALA A N 1
ATOM 704 C CA . ALA A 1 95 ? -15.963 -7.637 -7.710 1.00 46.34 95 ALA A CA 1
ATOM 705 C C . ALA A 1 95 ? -16.002 -6.453 -8.696 1.00 46.34 95 ALA A C 1
ATOM 707 O O . ALA A 1 95 ? -15.924 -6.682 -9.901 1.00 46.34 95 ALA A O 1
ATOM 708 N N . ARG A 1 96 ? -16.089 -5.193 -8.242 1.00 50.47 96 ARG A N 1
ATOM 709 C CA . ARG A 1 96 ? -16.345 -4.055 -9.159 1.00 50.47 96 ARG A CA 1
ATOM 710 C C . ARG A 1 96 ? -15.121 -3.505 -9.896 1.00 50.47 96 ARG A C 1
ATOM 712 O O . ARG A 1 96 ? -15.251 -3.025 -11.014 1.00 50.47 96 ARG A O 1
ATOM 719 N N . GLY A 1 97 ? -13.924 -3.602 -9.315 1.00 43.75 97 GLY A N 1
ATOM 720 C CA . GLY A 1 97 ? -12.728 -2.957 -9.882 1.00 43.75 97 GLY A CA 1
ATOM 721 C C . GLY A 1 97 ? -12.126 -3.640 -11.117 1.00 43.75 97 GLY A C 1
ATOM 722 O O . GLY A 1 97 ? -11.493 -2.972 -11.926 1.00 43.75 97 GLY A O 1
ATOM 723 N N . ALA A 1 98 ? -12.312 -4.955 -11.275 1.00 47.81 98 ALA A N 1
ATOM 724 C CA . ALA A 1 98 ? -11.736 -5.700 -12.399 1.00 47.81 98 ALA A CA 1
ATOM 725 C C . ALA A 1 98 ? -12.578 -5.566 -13.681 1.00 47.81 98 ALA A C 1
ATOM 727 O O . ALA A 1 98 ? -12.017 -5.358 -14.752 1.00 47.81 98 ALA A O 1
ATOM 728 N N . GLY A 1 99 ? -13.912 -5.612 -13.562 1.00 42.53 99 GLY A N 1
ATOM 729 C CA . GLY A 1 99 ? -14.819 -5.520 -14.713 1.00 42.53 99 GLY A CA 1
ATOM 730 C C . GLY A 1 99 ? -14.839 -4.133 -15.359 1.00 42.53 99 GLY A C 1
ATOM 731 O O . GLY A 1 99 ? -14.761 -4.014 -16.575 1.00 42.53 99 GLY A O 1
ATOM 732 N N . GLU A 1 100 ? -14.836 -3.062 -14.560 1.00 45.62 100 GLU A N 1
ATOM 733 C CA . GLU A 1 100 ? -14.911 -1.694 -15.096 1.00 45.62 100 GLU A CA 1
ATOM 734 C C . GLU A 1 100 ? -13.635 -1.229 -15.818 1.00 45.62 100 GLU A C 1
ATOM 736 O O . GLU A 1 100 ? -13.690 -0.290 -16.617 1.00 45.62 100 GLU A O 1
ATOM 741 N N . ALA A 1 101 ? -12.481 -1.829 -15.515 1.00 50.25 101 ALA A N 1
ATOM 742 C CA . ALA A 1 101 ? -11.224 -1.546 -16.205 1.00 50.25 101 ALA A CA 1
ATOM 743 C C . ALA A 1 101 ? -11.167 -2.252 -17.571 1.00 50.25 101 ALA A C 1
ATOM 745 O O . ALA A 1 101 ? -10.691 -1.672 -18.547 1.00 50.25 101 ALA A O 1
ATOM 746 N N . GLU A 1 102 ? -11.700 -3.473 -17.650 1.00 48.84 102 GLU A N 1
ATOM 747 C CA . GLU A 1 102 ? -11.789 -4.264 -18.880 1.00 48.84 102 GLU A CA 1
ATOM 748 C C . GLU A 1 102 ? -12.846 -3.689 -19.842 1.00 48.84 102 GLU A C 1
ATOM 750 O O . GLU A 1 102 ? -12.587 -3.537 -21.041 1.00 48.84 102 GLU A O 1
ATOM 755 N N . ASP A 1 103 ? -13.983 -3.236 -19.304 1.00 47.81 103 ASP A N 1
ATOM 756 C CA . ASP A 1 103 ? -15.027 -2.543 -20.066 1.00 47.81 103 ASP A CA 1
ATOM 757 C C . ASP A 1 103 ? -14.525 -1.201 -20.631 1.00 47.81 103 ASP A C 1
ATOM 759 O O . ASP A 1 103 ? -14.733 -0.905 -21.810 1.00 47.81 103 ASP A O 1
ATOM 763 N N . ARG A 1 104 ? -13.774 -0.416 -19.842 1.00 57.19 104 ARG A N 1
ATOM 764 C CA . ARG A 1 104 ? -13.182 0.856 -20.304 1.00 57.19 104 ARG A CA 1
ATOM 765 C C . ARG A 1 104 ? -12.067 0.669 -21.329 1.00 57.19 104 ARG A C 1
ATOM 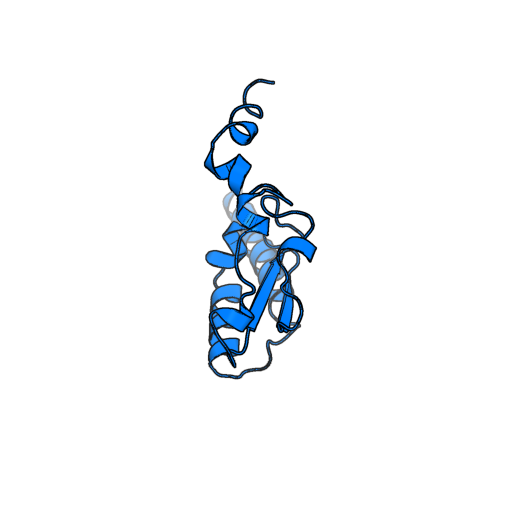767 O O . ARG A 1 104 ? -11.974 1.467 -22.262 1.00 57.19 104 ARG A O 1
ATOM 774 N N . ALA A 1 105 ? -11.237 -0.366 -21.192 1.00 56.12 105 ALA A N 1
ATOM 775 C CA . ALA A 1 105 ? -10.227 -0.700 -22.196 1.00 56.12 105 ALA A CA 1
ATOM 776 C C . ALA A 1 105 ? -10.885 -1.091 -23.531 1.00 56.12 105 ALA A C 1
ATOM 778 O O . ALA A 1 105 ? -10.466 -0.626 -24.590 1.00 56.12 105 ALA A O 1
ATOM 779 N N . THR A 1 106 ? -11.972 -1.865 -23.471 1.00 60.22 106 THR A N 1
ATOM 780 C CA . THR A 1 106 ? -12.746 -2.279 -24.649 1.00 60.22 106 THR A CA 1
ATOM 781 C C . THR A 1 106 ? -13.439 -1.092 -25.329 1.00 60.22 106 THR A C 1
ATOM 783 O O . THR A 1 106 ? -13.473 -1.010 -26.558 1.00 60.22 106 THR A O 1
ATOM 786 N N . GLU A 1 107 ? -13.959 -0.138 -24.554 1.00 59.56 107 GLU A N 1
ATOM 787 C CA . GLU A 1 107 ? -14.593 1.077 -25.077 1.00 59.56 107 GLU A CA 1
ATOM 788 C C . GLU A 1 107 ? -13.581 2.033 -25.731 1.00 59.56 107 GLU A C 1
ATOM 790 O O . GLU A 1 107 ? -13.825 2.540 -26.827 1.00 59.56 107 GLU A O 1
ATOM 795 N N . GLN A 1 108 ? -12.399 2.212 -25.128 1.00 64.31 108 GLN A N 1
ATOM 796 C CA . GLN A 1 108 ? -11.319 3.020 -25.710 1.00 64.31 108 GLN A CA 1
ATOM 797 C C . GLN A 1 108 ? -10.759 2.412 -27.000 1.00 64.31 108 GLN A C 1
ATOM 799 O O . GLN A 1 108 ? -10.434 3.144 -27.934 1.00 64.31 108 GLN A O 1
ATOM 804 N N . GLN A 1 109 ? -10.680 1.084 -27.079 1.00 66.31 109 GLN A N 1
ATOM 805 C CA . GLN A 1 109 ? -10.199 0.386 -28.267 1.00 66.31 109 GLN A CA 1
ATOM 806 C C . GLN A 1 109 ? -11.194 0.498 -29.436 1.00 66.31 109 GLN A C 1
ATOM 808 O O . GLN A 1 109 ? -10.785 0.772 -30.561 1.00 66.31 109 GLN A O 1
ATOM 813 N N . ARG A 1 110 ? -12.507 0.422 -29.163 1.00 69.50 110 ARG A N 1
ATOM 814 C CA . ARG A 1 110 ? -13.558 0.686 -30.168 1.00 69.50 110 ARG A CA 1
ATOM 815 C C . ARG A 1 110 ? -13.572 2.137 -30.650 1.00 69.50 110 ARG A C 1
ATOM 817 O O . ARG A 1 110 ? -13.793 2.380 -31.834 1.00 69.50 110 ARG A O 1
ATOM 824 N N . ALA A 1 111 ? -13.325 3.097 -29.757 1.00 65.94 111 ALA A N 1
ATOM 825 C CA . ALA A 1 111 ? -13.241 4.509 -30.126 1.00 65.94 111 ALA A CA 1
ATOM 826 C C . ALA A 1 111 ? -12.046 4.788 -31.059 1.00 65.94 111 ALA A C 1
ATOM 828 O O . ALA A 1 111 ? -12.198 5.497 -32.048 1.00 65.94 111 ALA A O 1
ATOM 829 N N . GLN A 1 112 ? -10.889 4.168 -30.802 1.00 69.25 112 GLN A N 1
ATOM 830 C CA . GLN A 1 112 ? -9.694 4.308 -31.647 1.00 69.25 112 GLN A CA 1
ATOM 831 C C . GLN A 1 112 ? -9.837 3.640 -33.025 1.00 69.25 112 GLN A C 1
ATOM 833 O O . GLN A 1 112 ? -9.224 4.089 -33.993 1.00 69.25 112 GLN A O 1
ATOM 838 N N . GLU A 1 113 ? -10.631 2.573 -33.134 1.00 69.19 113 GLU A N 1
ATOM 839 C CA . GLU A 1 113 ? -10.926 1.921 -34.417 1.00 69.19 113 GLU A CA 1
ATOM 840 C C . GLU A 1 113 ? -11.900 2.749 -35.270 1.00 69.19 113 GLU A C 1
ATOM 842 O O . GLU A 1 113 ? -11.694 2.860 -36.474 1.00 69.19 113 GLU A O 1
ATOM 847 N N . SER A 1 114 ? -12.881 3.419 -34.651 1.00 68.88 114 SER A N 1
ATOM 848 C CA . SER A 1 114 ? -13.833 4.304 -35.344 1.00 68.88 114 SER A CA 1
ATOM 849 C C . SER A 1 114 ? -13.213 5.590 -35.908 1.00 68.88 114 SER A C 1
ATOM 851 O O . SER A 1 114 ? -13.833 6.224 -36.756 1.00 68.88 114 SER A O 1
ATOM 853 N N . GLU A 1 115 ? -12.042 6.012 -35.429 1.00 67.94 115 GLU A N 1
ATOM 854 C CA . GLU A 1 115 ? -11.332 7.207 -35.920 1.00 67.94 115 GLU A CA 1
ATOM 855 C C . GLU A 1 115 ? -10.344 6.894 -37.062 1.00 67.94 115 GLU A C 1
ATOM 857 O O . GLU A 1 115 ? -9.716 7.804 -37.606 1.00 67.94 115 GLU A O 1
ATOM 862 N N . ARG A 1 116 ? -10.172 5.610 -37.418 1.00 61.91 116 ARG A N 1
ATOM 863 C CA . ARG A 1 116 ? -9.277 5.151 -38.497 1.00 61.91 116 ARG A CA 1
ATOM 864 C C . ARG A 1 116 ? -9.977 4.878 -39.833 1.00 61.91 116 ARG A C 1
ATOM 866 O O . ARG A 1 116 ? -9.257 4.636 -40.805 1.00 61.91 116 ARG A O 1
ATOM 873 N N . ASP A 1 117 ? -11.306 4.937 -39.864 1.00 51.00 117 ASP A N 1
ATOM 874 C CA . ASP A 1 117 ? -12.160 4.830 -41.059 1.00 51.00 117 ASP A CA 1
ATOM 875 C C . ASP A 1 117 ? -12.600 6.218 -41.559 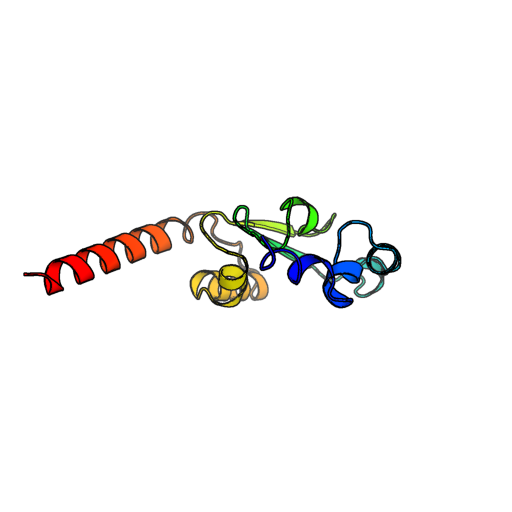1.00 51.00 117 ASP A C 1
ATOM 877 O O . ASP A 1 117 ? -12.659 6.404 -42.799 1.00 51.00 117 ASP A O 1
#

Sequence (117 aa):
TALLGWFRHGPVYRTMGRDSEYLRGLPALAALAPGAEVTTIASAHDLLVYPVACAHLEGARQITLVGIGHLGLLTDRAIQQRVADLLEGGEPDSARGAGEAEDRATEQQRAQESERD